Protein AF-A0A964R8A7-F1 (afdb_monomer)

pLDDT: mean 93.62, std 8.47, range [49.81, 98.12]

Mean predicted aligned error: 4.35 Å

Foldseek 3Di:
DPPPDDDPDDDDDCDPQFKDFDCLQLLCVQQVQWPDHSVVLCCQQPVDCLVVCVVVVVDDLVRSVVSSCVRTVGDDDSVVNVVSVVVRIDGPVVRNVVD

Sequence (99 aa):
MKASRVPQAVVFDLGKVLLDFDYGILARRMASQSSLSAEEILTVVNQTPLLHRYETGLISDREFYDAVVKATGFRGTEEEFLNWFGDIFTEIIPMVELQ

Nearest PDB structures (foldseek):
  2b0c-assembly1_A  TM=7.727E-01  e=1.918E-02  Escherichia coli K-12
  4dcc-assembly1_A  TM=7.185E-01  e=2.044E-02  Bacteroides thetaiotaomicron
  4f71-assembly1_A  TM=7.573E-01  e=3.861E-02  Bacteroides thetaiotaomicron VPI-5482
  4f72-assembly2_B  TM=7.676E-01  e=1.895E-01  Bacteroides thetaiotaomicron VPI-5482
  3cnh-assembly2_B  TM=7.362E-01  e=2.019E-01  Deinococcus radiodurans R1 = ATCC 13939 = DSM 20539

Solvent-accessible surface area (backbone atoms only — not comparable to full-atom values): 5822 Å² total; per-residue (Å²): 133,82,79,82,79,75,79,92,75,86,86,79,66,53,75,79,51,35,24,38,74,38,66,59,56,32,16,55,64,46,27,84,45,29,80,36,53,34,68,57,38,34,39,56,48,75,69,40,71,58,43,59,35,39,80,70,65,77,41,52,74,66,57,49,49,52,50,50,32,70,76,33,52,48,71,73,55,70,67,60,50,52,54,36,60,63,61,23,58,41,76,33,60,83,44,60,77,71,113

Structure (mmCIF, N/CA/C/O backbone):
data_AF-A0A964R8A7-F1
#
_entry.id   AF-A0A964R8A7-F1
#
loop_
_atom_site.group_PDB
_atom_site.id
_atom_site.type_symbol
_atom_site.label_atom_id
_atom_site.label_alt_id
_atom_site.label_comp_id
_atom_site.label_asym_id
_atom_site.label_entity_id
_atom_site.label_seq_id
_atom_site.pdbx_PDB_ins_code
_atom_site.Cartn_x
_atom_site.Cartn_y
_atom_site.Cartn_z
_atom_site.occupancy
_atom_site.B_iso_or_equiv
_atom_site.auth_seq_id
_atom_site.auth_comp_id
_atom_site.auth_asym_id
_atom_site.auth_atom_id
_atom_site.pdbx_PDB_model_num
ATOM 1 N N . MET A 1 1 ? 32.661 -16.386 -32.748 1.00 49.81 1 MET A N 1
ATOM 2 C CA . MET A 1 1 ? 31.864 -15.157 -32.536 1.00 49.81 1 MET A CA 1
ATOM 3 C C . MET A 1 1 ? 30.674 -15.512 -31.658 1.00 49.81 1 MET A C 1
ATOM 5 O O . MET A 1 1 ? 29.921 -16.397 -32.041 1.00 49.81 1 MET A O 1
ATOM 9 N N . LYS A 1 2 ? 30.525 -14.911 -30.469 1.00 55.97 2 LYS A N 1
ATOM 10 C CA . LYS A 1 2 ? 29.285 -15.056 -29.688 1.00 55.97 2 LYS A CA 1
ATOM 11 C C . LYS A 1 2 ? 28.219 -14.215 -30.383 1.00 55.97 2 LYS A C 1
ATO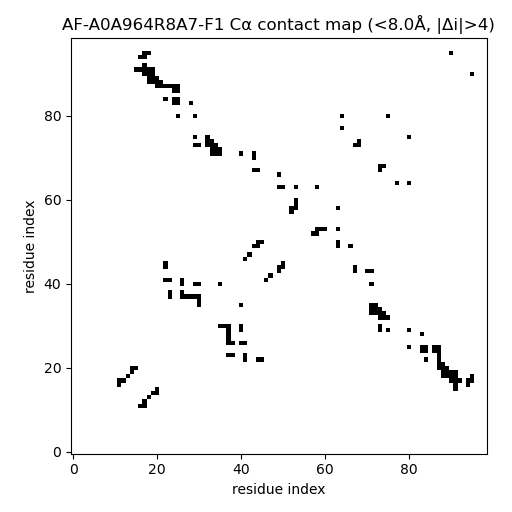M 13 O O . LYS A 1 2 ? 28.433 -13.022 -30.571 1.00 55.97 2 LYS A O 1
ATOM 18 N N . ALA A 1 3 ? 27.121 -14.836 -30.803 1.00 62.28 3 ALA A N 1
ATOM 19 C CA . ALA A 1 3 ? 25.975 -14.101 -31.315 1.00 62.28 3 ALA A CA 1
ATOM 20 C C . ALA A 1 3 ? 25.521 -13.102 -30.241 1.00 62.28 3 ALA A C 1
ATOM 22 O O . ALA A 1 3 ? 25.193 -13.508 -29.124 1.00 62.28 3 ALA A O 1
ATOM 23 N N . SER A 1 4 ? 25.548 -11.809 -30.566 1.00 67.75 4 SER A N 1
ATOM 24 C CA . SER A 1 4 ? 24.862 -10.797 -29.767 1.00 67.75 4 SER A CA 1
ATOM 25 C C . SER A 1 4 ? 23.375 -11.132 -29.817 1.00 67.75 4 SER A C 1
ATOM 27 O O . SER A 1 4 ? 22.771 -11.115 -30.890 1.00 67.75 4 SER A O 1
ATOM 29 N N . ARG A 1 5 ? 22.799 -11.539 -28.684 1.00 81.00 5 ARG A N 1
ATOM 30 C CA . ARG A 1 5 ? 21.357 -11.763 -28.581 1.00 81.00 5 ARG A CA 1
ATOM 31 C C . ARG A 1 5 ? 20.717 -10.438 -28.200 1.00 81.00 5 ARG A C 1
ATOM 33 O O . ARG A 1 5 ? 20.708 -10.079 -27.029 1.00 81.00 5 ARG A O 1
ATOM 40 N N . VAL A 1 6 ? 20.217 -9.722 -29.202 1.00 89.38 6 VAL A N 1
ATOM 41 C CA . VAL A 1 6 ? 19.370 -8.544 -28.992 1.00 89.38 6 VAL A CA 1
ATOM 42 C C . VAL A 1 6 ? 18.040 -9.023 -28.393 1.00 89.38 6 VAL A C 1
ATOM 44 O O . VAL A 1 6 ? 17.398 -9.887 -29.002 1.00 89.38 6 VAL A O 1
ATOM 47 N N . PRO A 1 7 ? 17.626 -8.526 -27.213 1.00 89.94 7 PRO A N 1
ATOM 48 C CA . PRO A 1 7 ? 16.323 -8.853 -26.643 1.00 89.94 7 PRO A CA 1
ATOM 49 C C . PRO A 1 7 ? 15.194 -8.468 -27.610 1.00 89.94 7 PRO A C 1
ATOM 51 O O . PRO A 1 7 ? 15.237 -7.404 -28.217 1.00 89.94 7 PRO A O 1
ATOM 54 N N . GLN A 1 8 ? 14.196 -9.340 -27.771 1.00 93.69 8 GLN A N 1
ATOM 55 C CA . GLN A 1 8 ? 13.001 -9.069 -28.594 1.00 93.69 8 GLN A CA 1
ATOM 56 C C . GLN A 1 8 ? 11.856 -8.453 -27.777 1.00 93.69 8 GLN A C 1
ATOM 58 O O . GLN A 1 8 ? 10.920 -7.906 -28.346 1.00 93.69 8 GLN A O 1
ATOM 63 N N . ALA A 1 9 ? 11.926 -8.565 -26.450 1.00 93.44 9 ALA A N 1
ATOM 64 C CA . ALA A 1 9 ? 10.960 -8.016 -25.514 1.00 93.44 9 ALA A CA 1
ATOM 65 C C . ALA A 1 9 ? 11.658 -7.671 -24.195 1.00 93.44 9 ALA A C 1
ATOM 67 O O . ALA A 1 9 ? 12.635 -8.325 -23.813 1.00 93.44 9 ALA A O 1
ATOM 68 N N . VAL A 1 10 ? 11.121 -6.667 -23.507 1.00 91.50 10 VAL A N 1
ATOM 69 C CA . VAL A 1 10 ? 11.479 -6.290 -22.138 1.00 91.50 10 VAL A CA 1
ATOM 70 C C . VAL A 1 10 ? 10.178 -6.218 -21.348 1.00 91.50 10 VAL A C 1
ATOM 72 O O . VAL A 1 10 ? 9.202 -5.646 -21.826 1.00 91.50 10 VAL A O 1
ATOM 75 N N . VAL A 1 11 ? 10.150 -6.848 -20.176 1.00 94.25 11 VAL A N 1
ATOM 76 C CA . VAL A 1 11 ? 8.997 -6.839 -19.270 1.00 94.25 11 VAL A CA 1
ATOM 77 C C . VAL A 1 11 ? 9.445 -6.158 -17.990 1.00 94.25 11 VAL A C 1
ATOM 79 O O . VAL A 1 11 ? 10.437 -6.577 -17.392 1.00 94.25 11 VAL A O 1
ATOM 82 N N . PHE A 1 12 ? 8.730 -5.110 -17.603 1.00 93.56 12 PHE A N 1
ATOM 83 C CA . PHE A 1 12 ? 8.972 -4.380 -16.368 1.00 93.56 12 PHE A CA 1
ATOM 84 C C . PHE A 1 12 ? 7.946 -4.802 -15.325 1.00 93.56 12 PHE A C 1
ATOM 86 O O . PHE A 1 12 ? 6.766 -4.965 -15.636 1.00 93.56 12 PHE A O 1
ATOM 93 N N . ASP A 1 13 ? 8.411 -4.965 -14.093 1.00 94.50 13 ASP A N 1
ATOM 94 C CA . ASP A 1 13 ? 7.519 -4.879 -12.943 1.00 94.50 13 ASP A CA 1
ATOM 95 C C . ASP A 1 13 ? 7.059 -3.418 -12.767 1.00 94.50 13 ASP A C 1
ATOM 97 O O . ASP A 1 13 ? 7.662 -2.495 -13.323 1.00 94.50 13 ASP A O 1
ATOM 101 N N . LEU A 1 14 ? 5.988 -3.197 -12.011 1.00 94.44 14 LEU A N 1
ATOM 102 C CA . LEU A 1 14 ? 5.469 -1.862 -11.727 1.00 94.44 14 LEU A CA 1
ATOM 103 C C . LEU A 1 14 ? 6.105 -1.292 -10.454 1.00 94.44 14 LEU A C 1
ATOM 105 O O . LEU A 1 14 ? 6.739 -0.233 -10.484 1.00 94.44 14 LEU A O 1
ATOM 109 N N . GLY A 1 15 ? 5.942 -2.005 -9.338 1.00 94.31 15 GLY A N 1
ATOM 110 C CA . GLY A 1 15 ? 6.356 -1.555 -8.012 1.00 94.31 15 GLY A CA 1
ATOM 111 C C . GLY A 1 15 ? 7.873 -1.579 -7.834 1.00 94.31 15 GLY A C 1
ATOM 112 O O . GLY A 1 15 ? 8.537 -2.544 -8.189 1.00 94.31 15 GLY A O 1
ATOM 113 N N . LYS A 1 16 ? 8.434 -0.504 -7.273 1.00 95.50 16 LYS A N 1
ATOM 114 C CA . LYS A 1 16 ? 9.883 -0.272 -7.106 1.00 95.50 16 LYS A CA 1
ATOM 115 C C . LYS A 1 16 ? 10.689 -0.314 -8.417 1.00 95.50 16 LYS A C 1
ATOM 117 O O . LYS A 1 16 ? 11.917 -0.368 -8.369 1.00 95.50 16 LYS A O 1
ATOM 122 N N . VAL A 1 17 ? 10.015 -0.251 -9.569 1.00 95.88 17 VAL A N 1
ATOM 123 C CA . VAL A 1 17 ? 10.630 -0.181 -10.902 1.00 95.88 17 VAL A CA 1
ATOM 124 C C . VAL A 1 17 ? 10.156 1.069 -11.628 1.00 95.88 17 VAL A C 1
ATOM 126 O O . VAL A 1 17 ? 10.961 1.964 -11.847 1.00 95.88 17 VAL A O 1
ATOM 129 N N . LEU A 1 18 ? 8.867 1.168 -11.959 1.00 96.56 18 LEU A N 1
ATOM 130 C CA . LEU A 1 18 ? 8.290 2.369 -12.575 1.00 96.56 18 LEU A CA 1
ATOM 131 C C . LEU A 1 18 ? 7.683 3.299 -11.522 1.00 96.56 18 LEU A C 1
ATOM 133 O O . LEU A 1 18 ? 7.813 4.517 -11.622 1.00 96.56 18 LEU A O 1
ATOM 137 N N . LEU A 1 19 ? 7.051 2.727 -10.496 1.00 97.12 19 LEU A N 1
ATOM 138 C CA . LEU A 1 19 ? 6.425 3.460 -9.402 1.00 97.12 19 LEU A CA 1
ATOM 139 C C . LEU A 1 19 ? 7.032 3.031 -8.069 1.00 97.12 19 LEU A C 1
ATOM 141 O O . LEU A 1 19 ? 7.135 1.840 -7.775 1.00 97.12 19 LEU A O 1
ATOM 145 N N . ASP A 1 20 ? 7.390 3.995 -7.234 1.00 97.69 20 ASP A N 1
ATOM 146 C CA . ASP A 1 20 ? 7.536 3.767 -5.806 1.00 97.69 20 ASP A CA 1
ATOM 147 C C . ASP A 1 20 ? 6.142 3.688 -5.155 1.00 97.69 20 ASP A C 1
ATOM 149 O O . ASP A 1 20 ? 5.147 4.128 -5.736 1.00 97.69 20 ASP A O 1
ATOM 153 N N . PHE A 1 21 ? 6.057 3.112 -3.959 1.00 96.69 21 PHE A N 1
ATOM 154 C CA . PHE A 1 21 ? 4.823 3.045 -3.184 1.00 96.69 21 PHE A CA 1
ATOM 155 C C . PHE A 1 21 ? 5.066 3.144 -1.669 1.00 96.69 21 PHE A C 1
ATOM 157 O O . PHE A 1 21 ? 6.018 2.552 -1.143 1.00 96.69 21 PHE A O 1
ATOM 164 N N . ASP A 1 22 ? 4.173 3.860 -0.972 1.00 96.69 22 ASP A N 1
ATOM 165 C CA . ASP A 1 22 ? 4.162 4.049 0.488 1.00 96.69 22 ASP A CA 1
ATOM 166 C C . ASP A 1 22 ? 2.749 3.876 1.087 1.00 96.69 22 ASP A C 1
ATOM 168 O O . ASP A 1 22 ? 1.953 4.816 1.156 1.00 96.69 22 ASP A O 1
ATOM 172 N N . TYR A 1 23 ? 2.459 2.688 1.634 1.00 96.62 23 TYR A N 1
ATOM 173 C CA . TYR A 1 23 ? 1.235 2.428 2.412 1.00 96.62 23 TYR A CA 1
ATOM 174 C C . TYR A 1 23 ? 1.121 3.288 3.684 1.00 96.62 23 TYR A C 1
ATOM 176 O O . TYR A 1 23 ? 0.039 3.422 4.260 1.00 96.62 23 TYR A O 1
ATOM 184 N N . GLY A 1 24 ? 2.213 3.911 4.129 1.00 96.94 24 GLY A N 1
ATOM 185 C CA . GLY A 1 24 ? 2.200 4.891 5.203 1.00 96.94 24 GLY A CA 1
ATOM 186 C C . GLY A 1 24 ? 1.355 6.123 4.873 1.00 96.94 24 GLY A C 1
ATOM 187 O O . GLY A 1 24 ? 0.826 6.741 5.796 1.00 96.94 24 GLY A O 1
ATOM 188 N N . ILE A 1 25 ? 1.170 6.471 3.591 1.00 96.94 25 ILE A N 1
ATOM 189 C CA . ILE A 1 25 ? 0.271 7.560 3.169 1.00 96.94 25 ILE A CA 1
ATOM 190 C C . ILE A 1 25 ? -1.15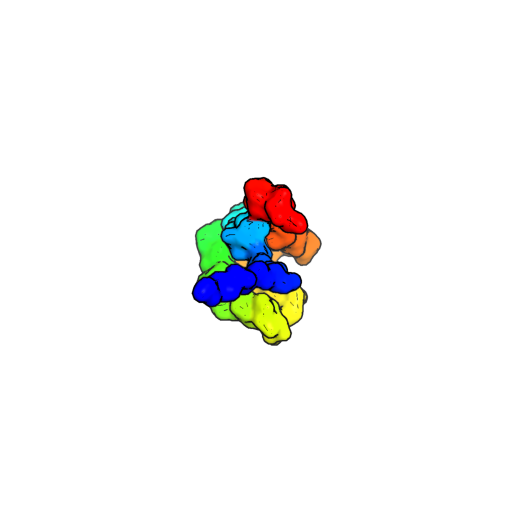9 7.256 3.615 1.00 96.94 25 ILE A C 1
ATOM 192 O O . ILE A 1 25 ? -1.758 8.052 4.344 1.00 96.94 25 ILE A O 1
ATOM 196 N N . LEU A 1 26 ? -1.668 6.079 3.247 1.00 97.25 26 LEU A N 1
ATOM 197 C CA . LEU A 1 26 ? -2.976 5.587 3.672 1.00 97.25 26 LEU A CA 1
ATOM 198 C C . LEU A 1 26 ? -3.080 5.564 5.200 1.00 97.25 26 LEU A C 1
ATOM 200 O O . LEU A 1 26 ? -4.007 6.140 5.771 1.00 97.25 26 LEU A O 1
ATOM 204 N N . ALA A 1 27 ? -2.099 4.954 5.867 1.00 97.69 27 ALA A N 1
ATOM 205 C CA . ALA A 1 27 ? -2.134 4.7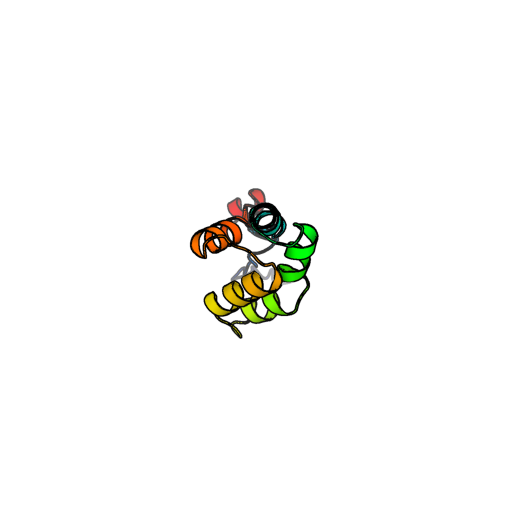68 7.311 1.00 97.69 27 ALA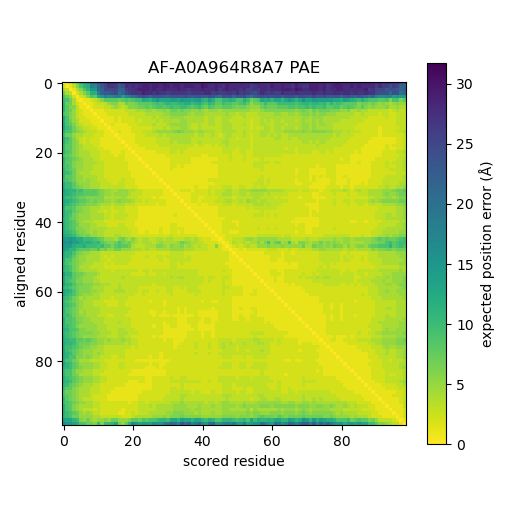 A CA 1
ATOM 206 C C . ALA A 1 27 ? -2.174 6.099 8.085 1.00 97.69 27 ALA A C 1
ATOM 208 O O . ALA A 1 27 ? -2.960 6.253 9.021 1.00 97.69 27 ALA A O 1
ATOM 209 N N . ARG A 1 28 ? -1.384 7.098 7.663 1.00 97.88 28 ARG A N 1
ATOM 210 C CA . ARG A 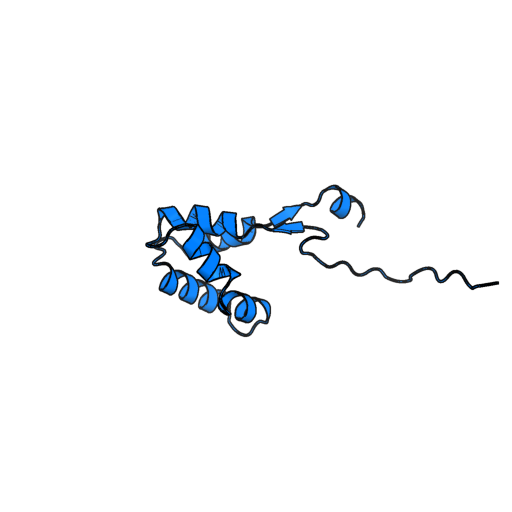1 28 ? -1.387 8.446 8.257 1.00 97.88 28 ARG A CA 1
ATOM 211 C C . ARG A 1 28 ? -2.723 9.162 8.057 1.00 97.88 28 ARG A C 1
ATOM 213 O O . ARG A 1 28 ? -3.194 9.814 8.986 1.00 97.88 28 ARG A O 1
ATOM 220 N N . ARG A 1 29 ? -3.342 9.040 6.877 1.00 97.38 29 ARG A N 1
ATOM 221 C CA . ARG A 1 29 ? -4.643 9.671 6.592 1.00 97.38 29 ARG A CA 1
ATOM 222 C C . ARG A 1 29 ? -5.771 9.021 7.400 1.00 97.38 29 ARG A C 1
ATOM 224 O O . ARG A 1 29 ? -6.565 9.728 8.022 1.00 97.38 29 ARG A O 1
ATOM 231 N N . MET A 1 30 ? -5.772 7.691 7.490 1.00 97.81 30 MET A N 1
ATOM 232 C CA . MET A 1 30 ? -6.753 6.927 8.266 1.00 97.81 30 MET A CA 1
ATOM 233 C C . MET A 1 30 ? -6.670 7.167 9.776 1.00 97.81 30 MET A C 1
ATOM 235 O O . MET A 1 30 ? -7.707 7.154 10.442 1.00 97.81 30 MET A O 1
ATOM 239 N N . ALA A 1 31 ? -5.471 7.381 10.328 1.00 97.62 31 ALA A N 1
ATOM 240 C CA . ALA A 1 31 ? -5.251 7.462 11.775 1.00 97.62 31 ALA A CA 1
ATOM 241 C C . ALA A 1 31 ? -6.123 8.519 12.476 1.00 97.62 31 ALA A C 1
ATOM 243 O O . ALA A 1 31 ? -6.593 8.288 13.584 1.00 97.62 31 ALA A O 1
ATOM 244 N N . SER A 1 32 ? -6.407 9.652 11.821 1.00 94.81 32 SER A N 1
ATOM 245 C CA . SER A 1 32 ? -7.254 10.712 12.399 1.00 94.81 32 SER A CA 1
ATOM 246 C C . SER A 1 32 ? -8.718 10.298 12.610 1.00 94.81 32 SER A C 1
ATOM 248 O O . SER A 1 32 ? -9.420 10.904 13.417 1.00 94.81 32 SER A O 1
ATOM 250 N N . GLN A 1 33 ? -9.172 9.257 11.908 1.00 96.81 33 GLN A N 1
ATOM 251 C CA . GLN A 1 33 ? -10.546 8.750 11.931 1.00 96.81 33 GLN A CA 1
ATOM 252 C C . GLN A 1 33 ? -10.621 7.279 12.370 1.00 96.81 33 GLN A C 1
ATOM 254 O O . GLN A 1 33 ? -11.620 6.608 12.113 1.00 96.81 33 GLN A O 1
ATOM 259 N N . SER A 1 34 ? -9.568 6.762 13.006 1.00 97.69 34 SER A N 1
ATOM 260 C CA . SER A 1 34 ? -9.452 5.362 13.427 1.00 97.69 34 SER A CA 1
ATOM 261 C C . SER A 1 34 ? -9.221 5.252 14.930 1.00 97.69 34 SER A C 1
ATOM 263 O O . SER A 1 34 ? -8.855 6.219 15.592 1.00 97.69 34 SER A O 1
ATOM 265 N N . SER A 1 35 ? -9.422 4.055 15.483 1.00 97.25 35 SER A N 1
ATOM 266 C CA . SER A 1 35 ? -9.048 3.763 16.875 1.00 97.25 35 SER A CA 1
ATOM 267 C C . SER A 1 35 ? -7.571 3.402 17.057 1.00 97.25 35 SER A C 1
ATOM 269 O O . SER A 1 35 ? -7.106 3.339 18.191 1.00 97.25 35 SER A O 1
ATOM 271 N N . LEU A 1 36 ? -6.854 3.160 15.958 1.00 97.81 36 LEU A N 1
ATOM 272 C CA . LEU A 1 36 ? -5.449 2.765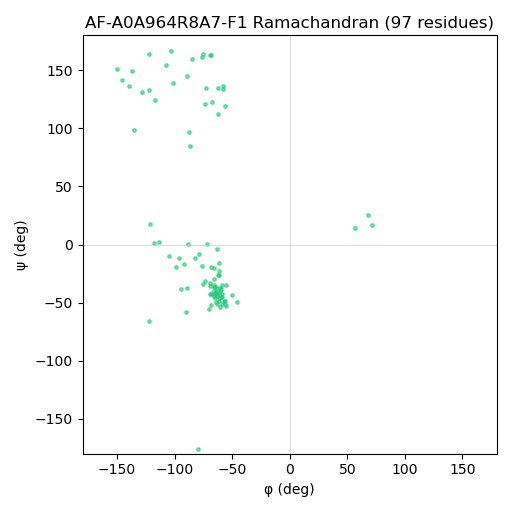 15.937 1.00 97.81 36 LEU A CA 1
ATOM 273 C C . LEU A 1 36 ? -4.545 3.908 15.461 1.00 97.81 36 LEU A C 1
ATOM 275 O O . LEU A 1 36 ? -4.965 4.777 14.693 1.00 97.81 36 LEU A O 1
ATOM 279 N N . SER A 1 37 ? -3.284 3.872 15.883 1.00 98.06 37 SER A N 1
ATOM 280 C CA . SER A 1 37 ? -2.226 4.742 15.368 1.00 98.06 37 SER A CA 1
ATOM 281 C C . SER A 1 37 ? -1.868 4.409 13.914 1.00 98.06 37 SER A C 1
ATOM 283 O O . SER A 1 37 ? -2.155 3.324 13.411 1.00 98.06 37 SER A O 1
ATOM 285 N N . ALA A 1 38 ? -1.183 5.328 13.226 1.00 97.81 38 ALA A N 1
ATOM 286 C CA . ALA A 1 38 ? -0.727 5.092 11.854 1.00 97.81 38 ALA A CA 1
ATOM 287 C C . ALA A 1 38 ? 0.208 3.870 11.737 1.00 97.81 38 ALA A C 1
ATOM 289 O O . ALA A 1 38 ? 0.156 3.154 10.744 1.00 97.81 38 ALA A O 1
ATOM 290 N N . GLU A 1 39 ? 1.043 3.599 12.743 1.00 97.69 39 GLU A N 1
ATOM 291 C CA . GLU A 1 39 ? 1.943 2.437 12.742 1.00 97.69 39 GLU A CA 1
ATOM 292 C C . GLU A 1 39 ? 1.171 1.114 12.875 1.00 97.69 39 GLU A C 1
ATOM 294 O O . GLU A 1 39 ? 1.415 0.156 12.137 1.00 97.69 39 GLU A O 1
ATOM 299 N N . GLU A 1 40 ? 0.174 1.078 13.759 1.00 97.81 40 GLU A N 1
ATOM 300 C CA . GLU A 1 40 ? -0.709 -0.079 13.919 1.00 97.81 40 GLU A CA 1
ATOM 301 C C . GLU A 1 40 ? -1.564 -0.310 12.663 1.00 97.81 40 GLU A C 1
ATOM 303 O O . GLU A 1 40 ? -1.712 -1.448 12.219 1.00 97.81 40 GLU A O 1
ATOM 308 N N . ILE A 1 41 ? -2.073 0.754 12.032 1.00 97.81 41 ILE A N 1
ATOM 309 C CA . ILE A 1 41 ? -2.808 0.655 10.759 1.00 97.81 41 ILE A CA 1
ATOM 310 C C . ILE A 1 41 ? -1.899 0.122 9.650 1.00 97.81 41 ILE A C 1
ATOM 312 O O . ILE A 1 41 ? -2.301 -0.770 8.903 1.00 97.81 41 ILE A O 1
ATOM 316 N N . LEU A 1 42 ? -0.663 0.620 9.552 1.00 97.19 42 LEU A N 1
ATOM 317 C CA . LEU A 1 42 ? 0.308 0.129 8.575 1.00 97.19 42 LEU A CA 1
ATOM 318 C C . LEU A 1 42 ? 0.601 -1.363 8.779 1.00 97.19 42 LEU A C 1
ATOM 320 O O . LEU A 1 42 ? 0.704 -2.105 7.804 1.00 97.19 42 LEU A O 1
ATOM 324 N N . THR A 1 43 ? 0.678 -1.809 10.033 1.00 96.31 43 THR A N 1
ATOM 325 C CA . THR A 1 43 ? 0.826 -3.228 10.384 1.00 96.31 43 THR A CA 1
ATOM 326 C C . THR A 1 43 ? -0.373 -4.041 9.895 1.00 96.31 43 THR A C 1
ATOM 328 O O . THR A 1 43 ? -0.192 -5.056 9.225 1.00 96.31 43 THR A O 1
ATOM 331 N N . VAL A 1 44 ? -1.602 -3.580 10.161 1.00 95.31 44 VAL A N 1
ATOM 332 C CA . VAL A 1 44 ? -2.837 -4.239 9.695 1.00 95.31 44 VAL A CA 1
ATOM 333 C C . VAL A 1 44 ? -2.843 -4.393 8.176 1.00 95.31 44 VAL A C 1
ATOM 335 O O . VAL A 1 44 ? -3.108 -5.489 7.679 1.00 95.31 44 VAL A O 1
ATOM 338 N N . VAL A 1 45 ? -2.534 -3.317 7.451 1.00 93.00 45 VAL A N 1
ATOM 339 C CA . VAL A 1 45 ? -2.569 -3.298 5.986 1.00 93.00 45 VAL A CA 1
ATOM 340 C C . VAL A 1 45 ? -1.438 -4.146 5.407 1.00 93.00 45 VAL A C 1
ATOM 342 O O . VAL A 1 45 ? -1.712 -5.069 4.657 1.00 93.00 45 VAL A O 1
ATOM 345 N N . ASN A 1 46 ? -0.182 -3.886 5.771 1.00 89.75 46 ASN A N 1
ATOM 346 C CA . ASN A 1 46 ? 0.982 -4.386 5.030 1.00 89.75 46 ASN A CA 1
ATOM 347 C C . ASN A 1 46 ? 1.731 -5.552 5.707 1.00 89.75 46 ASN A C 1
ATOM 349 O O . ASN A 1 46 ? 2.619 -6.147 5.105 1.00 89.75 46 ASN A O 1
ATOM 353 N N . GLN A 1 47 ? 1.428 -5.883 6.964 1.00 84.62 47 GLN A N 1
ATOM 354 C CA . GLN A 1 47 ? 2.153 -6.925 7.716 1.00 84.62 47 GLN A CA 1
ATOM 355 C C . GLN A 1 47 ? 1.269 -8.106 8.135 1.00 84.62 47 GLN A C 1
ATOM 357 O O . GLN A 1 47 ? 1.748 -9.050 8.764 1.00 84.62 47 GLN A O 1
ATOM 362 N N . THR A 1 48 ? -0.013 -8.095 7.765 1.00 88.12 48 THR A N 1
ATOM 363 C CA . THR A 1 48 ? -0.912 -9.244 7.923 1.00 88.12 48 THR A CA 1
ATOM 364 C C . THR A 1 48 ? -1.127 -9.958 6.582 1.00 88.12 48 THR A C 1
ATOM 366 O O . THR A 1 48 ? -0.859 -9.386 5.525 1.00 88.12 48 THR A O 1
ATOM 369 N N . PRO A 1 49 ? -1.686 -11.185 6.567 1.00 94.50 49 PRO A N 1
ATOM 370 C CA . PRO A 1 49 ? -2.063 -11.857 5.319 1.00 94.50 49 PRO A CA 1
ATOM 371 C C . PRO A 1 49 ? -3.155 -11.140 4.508 1.00 94.50 49 PRO A C 1
ATOM 373 O O . PRO A 1 49 ? -3.525 -11.626 3.441 1.00 94.50 49 PRO A O 1
ATOM 376 N N . LEU A 1 50 ? -3.727 -10.043 5.018 1.00 94.75 50 LEU A N 1
ATOM 377 C CA . LEU A 1 50 ? -4.859 -9.360 4.406 1.00 94.75 50 LEU A CA 1
ATOM 378 C C . LEU A 1 50 ? -4.508 -8.791 3.026 1.00 94.75 50 LEU A C 1
ATOM 380 O O . LEU A 1 50 ? -5.201 -9.109 2.062 1.00 94.75 50 LEU A O 1
ATOM 384 N N . LEU A 1 51 ? -3.412 -8.033 2.920 1.00 94.38 51 LEU A N 1
ATOM 385 C CA . LEU A 1 51 ? -2.955 -7.480 1.643 1.00 94.38 51 LEU A CA 1
ATOM 386 C C . LEU A 1 51 ? -2.575 -8.580 0.655 1.00 94.38 51 LEU A C 1
ATOM 388 O O . LEU A 1 51 ? -3.011 -8.544 -0.486 1.00 94.38 51 LEU A O 1
ATOM 392 N N . HIS A 1 52 ? -1.877 -9.622 1.109 1.00 94.88 52 HIS A N 1
ATOM 393 C CA . HIS A 1 52 ? -1.528 -10.746 0.241 1.00 94.88 52 HIS A CA 1
ATOM 394 C C . HIS A 1 52 ? -2.766 -11.427 -0.367 1.00 94.88 52 HIS A C 1
ATOM 396 O O . HIS A 1 52 ? -2.786 -11.751 -1.553 1.00 94.88 52 HIS A O 1
ATOM 402 N N . ARG A 1 53 ? -3.823 -11.642 0.428 1.00 96.81 53 ARG A N 1
ATOM 403 C CA . ARG A 1 53 ? -5.085 -12.212 -0.073 1.00 96.81 53 ARG A CA 1
ATOM 404 C C . ARG A 1 53 ? -5.769 -11.292 -1.081 1.00 96.81 53 ARG A C 1
ATOM 406 O O . ARG A 1 53 ? -6.364 -11.790 -2.029 1.00 96.81 53 ARG A O 1
ATOM 413 N N . TYR A 1 54 ? -5.690 -9.983 -0.873 1.00 95.88 54 TYR A N 1
ATOM 414 C CA . TYR A 1 54 ? -6.233 -9.000 -1.802 1.00 95.88 54 TYR A CA 1
ATOM 415 C C . TYR A 1 54 ? -5.452 -8.979 -3.125 1.00 95.88 54 TYR A C 1
ATOM 417 O O . TYR A 1 54 ? -6.032 -9.203 -4.181 1.00 95.88 54 TYR A O 1
ATOM 425 N N . GLU A 1 55 ? -4.125 -8.849 -3.072 1.00 93.50 55 GLU A N 1
ATOM 426 C CA . GLU A 1 55 ? -3.247 -8.801 -4.252 1.00 93.50 55 GLU A CA 1
ATOM 427 C C . GLU A 1 55 ? -3.285 -10.089 -5.090 1.00 93.50 55 GLU A C 1
ATOM 429 O O . GLU A 1 55 ? -3.047 -10.065 -6.295 1.00 93.50 55 GLU A O 1
ATOM 434 N N . THR A 1 56 ? -3.611 -11.226 -4.469 1.00 96.44 56 THR A N 1
ATOM 435 C CA . THR A 1 56 ? -3.785 -12.516 -5.163 1.00 96.44 56 THR A CA 1
ATOM 436 C C . THR A 1 56 ? -5.209 -12.754 -5.675 1.00 96.44 56 THR A C 1
ATOM 438 O O . THR A 1 56 ? -5.478 -13.805 -6.258 1.00 96.44 56 THR A O 1
ATOM 441 N N . GLY A 1 57 ? -6.130 -11.808 -5.465 1.00 96.50 57 GLY A N 1
ATOM 442 C CA . GLY A 1 57 ? -7.527 -11.908 -5.894 1.00 96.50 57 GLY A CA 1
ATOM 443 C C . GLY A 1 57 ? -8.365 -12.911 -5.093 1.00 96.50 57 GLY A C 1
ATOM 444 O O . GLY A 1 57 ? -9.426 -13.329 -5.551 1.00 96.50 57 GLY A O 1
ATOM 445 N N . LEU A 1 5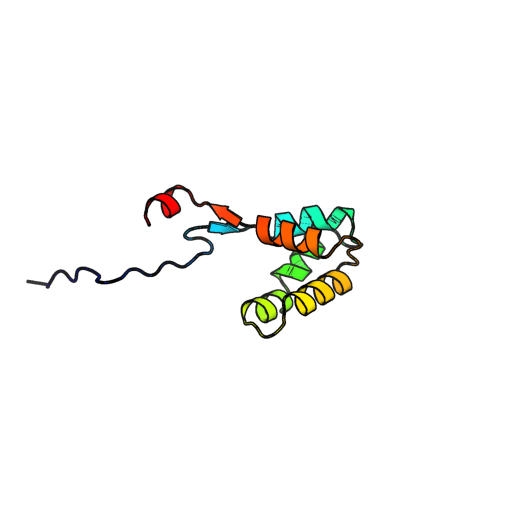8 ? -7.903 -13.327 -3.907 1.00 97.88 58 LEU A N 1
ATOM 446 C CA . LEU A 1 58 ? -8.650 -14.225 -3.016 1.00 97.88 58 LEU A CA 1
ATOM 447 C C . LEU A 1 58 ? -9.787 -13.514 -2.273 1.00 97.88 58 LEU A C 1
ATOM 449 O O . LEU A 1 58 ? -10.653 -14.189 -1.716 1.00 97.88 58 LEU A O 1
ATOM 453 N N . ILE A 1 59 ? -9.746 -12.183 -2.207 1.00 97.31 59 ILE A N 1
ATOM 454 C CA . ILE A 1 59 ? -10.809 -11.328 -1.673 1.00 97.31 59 ILE A CA 1
ATOM 455 C C . ILE A 1 59 ? -11.005 -10.123 -2.593 1.00 97.31 59 ILE A C 1
ATOM 457 O O . ILE A 1 59 ? -10.058 -9.657 -3.223 1.00 97.31 59 ILE A O 1
ATOM 461 N N . SER A 1 60 ? -12.234 -9.630 -2.657 1.00 95.94 60 SER A N 1
ATOM 462 C CA . SER A 1 60 ? -12.619 -8.430 -3.403 1.00 95.94 60 SER A CA 1
ATOM 463 C C . SER A 1 60 ? -12.185 -7.135 -2.707 1.00 95.94 60 SER A C 1
ATOM 465 O O . SER A 1 60 ? -11.929 -7.125 -1.501 1.00 95.94 60 SER A O 1
ATOM 467 N N . ASP A 1 61 ? -12.199 -6.022 -3.447 1.00 93.25 61 ASP A N 1
ATOM 468 C CA . ASP A 1 61 ? -11.963 -4.664 -2.933 1.00 93.25 61 ASP A CA 1
ATOM 469 C C . ASP A 1 61 ? -12.837 -4.370 -1.706 1.00 93.25 61 ASP A C 1
ATOM 471 O O . ASP A 1 61 ? -12.356 -3.875 -0.685 1.00 93.25 61 ASP A O 1
ATOM 475 N N . ARG A 1 62 ? -14.119 -4.757 -1.774 1.00 94.69 62 ARG A N 1
ATOM 476 C CA . ARG A 1 62 ? -15.084 -4.551 -0.692 1.00 94.69 62 ARG A CA 1
ATOM 477 C C . ARG A 1 62 ? -14.740 -5.365 0.553 1.00 94.69 62 ARG A C 1
ATOM 479 O O . ARG A 1 62 ? -14.785 -4.842 1.662 1.00 94.69 62 ARG A O 1
ATOM 486 N N . GLU A 1 63 ? -14.380 -6.637 0.384 1.00 96.44 63 GLU A N 1
ATOM 487 C CA . GLU A 1 63 ? -13.980 -7.504 1.501 1.00 96.44 63 GLU A CA 1
ATOM 488 C C . GLU A 1 63 ? -12.675 -7.032 2.151 1.00 96.44 63 GLU A C 1
ATOM 490 O O . GLU A 1 63 ? -12.534 -7.107 3.374 1.00 96.44 63 GLU A O 1
ATOM 495 N N . PHE A 1 64 ? -11.731 -6.530 1.350 1.00 95.81 64 PHE A N 1
ATOM 496 C CA . PHE A 1 64 ? -10.505 -5.920 1.849 1.00 95.81 64 PHE A CA 1
ATOM 497 C C . PHE A 1 64 ? -10.807 -4.651 2.656 1.00 95.81 64 PHE A C 1
ATOM 499 O O . PHE A 1 64 ? -10.377 -4.551 3.807 1.00 95.81 64 PHE A O 1
ATOM 506 N N . TYR A 1 65 ? -11.615 -3.736 2.110 1.00 96.25 65 TYR A N 1
ATOM 507 C CA . TYR A 1 65 ? -12.066 -2.529 2.808 1.00 96.25 65 TYR A CA 1
ATOM 508 C C . TYR A 1 65 ? -12.761 -2.858 4.137 1.00 96.25 65 TYR A C 1
ATOM 510 O O . TYR A 1 65 ? -12.346 -2.365 5.189 1.00 96.25 65 TYR A O 1
ATOM 518 N N . ASP A 1 66 ? -13.762 -3.743 4.127 1.00 97.12 66 ASP A N 1
ATOM 519 C CA . ASP A 1 66 ? -14.516 -4.118 5.327 1.00 97.12 66 ASP A CA 1
ATOM 520 C C . ASP A 1 66 ? -13.605 -4.752 6.398 1.00 97.12 66 ASP A C 1
ATOM 522 O O . ASP A 1 66 ? -13.760 -4.492 7.597 1.00 97.12 66 ASP A O 1
ATOM 526 N N . ALA A 1 67 ? -12.615 -5.555 5.990 1.00 96.62 67 ALA A N 1
ATOM 527 C CA . ALA A 1 67 ? -11.638 -6.144 6.902 1.00 96.62 67 ALA A CA 1
ATOM 528 C C . ALA A 1 67 ? -10.719 -5.087 7.535 1.00 96.62 67 ALA A C 1
ATOM 530 O O . ALA A 1 67 ? -10.485 -5.134 8.747 1.00 96.62 67 ALA A O 1
ATOM 531 N N . VAL A 1 68 ? -10.238 -4.119 6.748 1.00 96.62 68 VAL A N 1
ATOM 532 C CA . VAL A 1 68 ? -9.421 -3.008 7.251 1.00 96.62 68 VAL A CA 1
ATOM 533 C C . VAL A 1 68 ? -10.233 -2.130 8.208 1.00 96.62 68 VAL A C 1
ATOM 535 O O . VAL A 1 68 ? -9.762 -1.836 9.309 1.00 96.62 68 VAL A O 1
ATOM 538 N N . VAL A 1 69 ? -11.470 -1.762 7.856 1.00 97.06 69 VAL A N 1
ATOM 539 C CA . VAL A 1 69 ? -12.380 -0.989 8.723 1.00 97.06 69 VAL A CA 1
ATOM 540 C C . VAL A 1 69 ? -12.603 -1.704 10.049 1.00 97.06 69 VAL A C 1
ATOM 542 O O . VAL A 1 69 ? -12.437 -1.109 11.115 1.00 97.06 69 VAL A O 1
ATOM 545 N N . LYS A 1 70 ? -12.921 -3.002 10.002 1.00 97.44 70 LYS A N 1
ATOM 546 C CA . LYS A 1 70 ? -13.152 -3.813 11.199 1.00 97.44 70 LYS A CA 1
ATOM 547 C C . LYS A 1 70 ? -11.922 -3.883 12.106 1.00 97.44 70 LYS A C 1
ATOM 549 O O . LYS A 1 70 ? -12.076 -3.847 13.323 1.00 97.44 70 LYS A O 1
ATOM 554 N N . ALA A 1 71 ? -10.727 -4.009 11.532 1.00 96.62 71 ALA A N 1
ATOM 555 C CA . ALA A 1 71 ? -9.486 -4.127 12.292 1.00 96.62 71 ALA A CA 1
ATOM 556 C C . ALA A 1 71 ? -9.019 -2.792 12.893 1.00 96.62 71 ALA A C 1
ATOM 558 O O . ALA A 1 71 ? -8.453 -2.777 13.981 1.00 96.62 71 ALA A O 1
ATOM 559 N N . THR A 1 72 ? -9.255 -1.677 12.199 1.00 97.19 72 THR A N 1
ATOM 560 C CA . THR A 1 72 ? -8.729 -0.350 12.573 1.00 97.19 72 THR A CA 1
ATOM 561 C C . THR A 1 72 ? -9.734 0.525 13.320 1.00 97.19 72 THR A C 1
ATOM 563 O O . THR A 1 72 ? -9.349 1.493 13.983 1.00 97.19 72 THR A O 1
ATOM 566 N N . GLY A 1 73 ? -11.026 0.205 13.211 1.00 97.56 73 GLY A N 1
ATOM 567 C CA . GLY A 1 73 ? -12.117 1.052 13.683 1.00 97.56 73 GLY A CA 1
ATOM 568 C C . GLY A 1 73 ? -12.267 2.341 12.873 1.00 97.56 73 GLY A C 1
ATOM 569 O O . GLY A 1 73 ? -12.745 3.332 13.425 1.00 97.56 73 GLY A O 1
ATOM 570 N N . PHE A 1 74 ? -11.821 2.351 11.611 1.00 98.12 74 PHE A N 1
ATOM 571 C CA . PHE A 1 74 ? -11.938 3.498 10.707 1.00 98.12 74 PHE A CA 1
ATOM 572 C C . PHE A 1 74 ? -13.403 3.917 10.523 1.00 98.12 74 PHE A C 1
ATOM 574 O O . PHE A 1 74 ? -14.279 3.076 10.326 1.00 98.12 74 PHE A O 1
ATOM 581 N N . ARG A 1 75 ? -13.674 5.223 10.609 1.00 97.56 75 ARG A N 1
ATOM 582 C CA . ARG A 1 75 ? -15.031 5.801 10.547 1.00 97.56 75 ARG A CA 1
ATOM 583 C C . ARG A 1 75 ? -15.292 6.659 9.306 1.00 97.56 75 ARG A C 1
ATOM 585 O O . ARG A 1 75 ? -16.373 7.237 9.213 1.00 97.56 75 ARG A O 1
ATOM 592 N N . GLY A 1 76 ? -14.321 6.761 8.401 1.00 95.75 76 GLY A N 1
ATOM 593 C CA . GLY A 1 76 ? -14.485 7.460 7.129 1.00 95.75 76 GLY A CA 1
ATOM 594 C C . GLY A 1 76 ? -15.213 6.615 6.082 1.00 95.75 76 GLY A C 1
ATOM 595 O O . GLY A 1 76 ? -15.671 5.499 6.339 1.00 95.75 76 GLY A O 1
ATOM 596 N N . THR A 1 77 ? -15.316 7.161 4.880 1.00 95.81 77 THR A N 1
ATOM 597 C CA . THR A 1 77 ? -16.009 6.546 3.744 1.00 95.81 77 THR A CA 1
ATOM 598 C C . THR A 1 77 ? -15.117 5.573 2.969 1.00 95.81 77 THR A C 1
ATOM 600 O O . THR A 1 77 ? -13.888 5.621 3.037 1.00 95.81 77 THR A O 1
ATOM 603 N N . GLU A 1 78 ? -15.743 4.673 2.209 1.00 95.19 78 GLU A N 1
ATOM 604 C CA . GLU A 1 78 ? -15.038 3.787 1.271 1.00 95.19 78 GLU A CA 1
ATOM 605 C C . GLU A 1 78 ? -14.340 4.584 0.162 1.00 95.19 78 GLU A C 1
ATOM 607 O O . GLU A 1 78 ? -13.209 4.277 -0.194 1.00 95.19 78 GLU A O 1
ATOM 612 N N . GLU A 1 79 ? -14.962 5.660 -0.322 1.00 95.75 79 GLU A N 1
ATOM 613 C CA . GLU A 1 79 ? -14.371 6.545 -1.331 1.00 95.75 79 GLU A CA 1
ATOM 614 C C . GLU A 1 79 ? -13.073 7.199 -0.834 1.00 95.75 79 GLU A C 1
ATOM 616 O O . GLU A 1 79 ? -12.062 7.173 -1.534 1.00 95.75 79 GLU A O 1
ATOM 621 N N . GLU A 1 80 ? -13.057 7.735 0.392 1.00 95.56 80 GLU A N 1
ATOM 622 C CA . GLU A 1 80 ? -11.835 8.274 1.003 1.00 95.56 80 GLU A CA 1
ATOM 623 C C . GLU A 1 80 ? -10.743 7.210 1.106 1.00 95.56 80 GLU A C 1
ATOM 625 O O . GLU A 1 80 ? -9.597 7.468 0.738 1.00 95.56 80 GLU A O 1
ATOM 630 N N . PHE A 1 81 ? -11.102 6.008 1.563 1.00 96.50 81 PHE A N 1
ATOM 631 C CA . PHE A 1 81 ? -10.163 4.897 1.655 1.00 96.50 81 PHE A CA 1
ATOM 632 C C . PHE A 1 81 ? -9.555 4.557 0.291 1.00 96.50 81 PHE A C 1
ATOM 634 O O . PHE A 1 81 ? -8.333 4.497 0.178 1.00 96.50 81 PHE A O 1
ATOM 641 N N . LEU A 1 82 ? -10.383 4.373 -0.740 1.00 94.38 82 LEU A N 1
ATOM 642 C CA . LEU A 1 82 ? -9.931 4.006 -2.084 1.00 94.38 82 LEU A CA 1
ATOM 643 C C . LEU A 1 82 ? -9.060 5.099 -2.706 1.00 94.38 82 LEU A C 1
ATOM 645 O O . LEU A 1 82 ? -8.011 4.793 -3.267 1.00 94.38 82 LEU A O 1
ATOM 649 N N . ASN A 1 83 ? -9.438 6.368 -2.538 1.00 96.19 83 ASN A N 1
ATOM 650 C CA . ASN A 1 83 ? -8.629 7.497 -2.992 1.00 96.19 83 ASN A CA 1
ATOM 651 C C . ASN A 1 83 ? -7.247 7.492 -2.321 1.00 96.19 83 ASN A C 1
ATOM 653 O O . ASN A 1 83 ? -6.225 7.644 -2.980 1.00 96.19 83 ASN A O 1
ATOM 657 N N . TRP A 1 84 ? -7.184 7.273 -1.007 1.00 96.88 84 TRP A N 1
ATOM 658 C CA . TRP A 1 84 ? -5.910 7.262 -0.282 1.00 96.88 84 TRP A CA 1
ATOM 659 C C . TRP A 1 84 ? -5.073 6.015 -0.554 1.00 96.88 84 TRP A C 1
ATOM 661 O O . TRP A 1 84 ? -3.847 6.089 -0.511 1.00 96.88 84 TRP A O 1
ATOM 671 N N . PHE A 1 85 ? -5.723 4.883 -0.819 1.00 95.81 85 PHE A N 1
ATOM 672 C CA . PHE A 1 85 ? -5.064 3.654 -1.238 1.00 95.81 85 PHE A CA 1
ATOM 673 C C . PHE A 1 85 ? -4.484 3.798 -2.652 1.00 95.81 85 PHE A C 1
ATOM 675 O O . PHE A 1 85 ? -3.397 3.300 -2.911 1.00 95.81 85 PHE A O 1
ATOM 682 N N . GLY A 1 86 ? -5.160 4.521 -3.551 1.00 94.94 86 GLY A N 1
ATOM 683 C CA . GLY A 1 86 ? -4.635 4.867 -4.876 1.00 94.94 86 GLY A CA 1
ATOM 684 C C . GLY A 1 86 ? -3.470 5.863 -4.833 1.00 94.94 86 GLY A C 1
ATOM 685 O O . GLY A 1 86 ? -2.532 5.747 -5.616 1.00 94.94 86 GLY A O 1
ATOM 686 N N . ASP A 1 87 ? -3.478 6.786 -3.870 1.00 97.00 87 ASP A N 1
ATOM 687 C CA . ASP A 1 87 ? -2.436 7.807 -3.675 1.00 97.00 87 ASP A CA 1
ATOM 688 C C . ASP A 1 87 ? -1.104 7.261 -3.124 1.00 97.00 87 ASP A C 1
ATOM 690 O O . ASP A 1 87 ? -0.175 8.035 -2.881 1.00 97.00 87 ASP A O 1
ATOM 694 N N . ILE A 1 88 ? -0.980 5.950 -2.883 1.00 96.81 88 ILE A N 1
ATOM 695 C CA . ILE A 1 88 ? 0.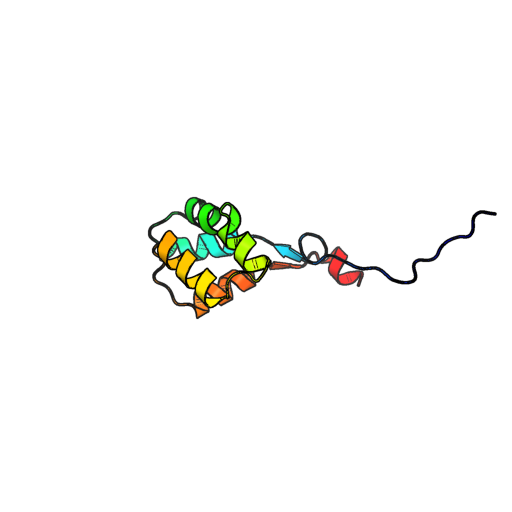262 5.380 -2.340 1.00 96.81 88 ILE A CA 1
ATOM 696 C C . ILE A 1 88 ? 1.419 5.437 -3.337 1.00 96.81 88 ILE A C 1
ATOM 698 O O . ILE A 1 88 ? 2.563 5.294 -2.913 1.00 96.81 88 ILE A O 1
ATOM 702 N N . PHE A 1 89 ? 1.138 5.599 -4.632 1.00 97.38 89 PHE A N 1
ATOM 703 C CA . PHE A 1 89 ? 2.133 5.506 -5.693 1.00 97.38 89 PHE A CA 1
ATOM 704 C C . PHE A 1 89 ? 2.806 6.846 -5.997 1.00 97.38 89 PHE A C 1
ATOM 706 O O . PHE A 1 89 ? 2.197 7.912 -5.957 1.00 97.38 89 PHE A O 1
ATOM 713 N N . THR A 1 90 ? 4.087 6.796 -6.346 1.00 97.75 90 THR A N 1
ATOM 714 C CA . THR A 1 90 ? 4.848 7.954 -6.834 1.00 97.75 90 THR A CA 1
ATOM 715 C C . THR A 1 90 ? 5.747 7.515 -7.978 1.00 97.75 90 THR A C 1
ATOM 717 O O . THR A 1 90 ? 6.387 6.473 -7.897 1.00 97.75 90 THR A O 1
ATOM 720 N N . GLU A 1 91 ? 5.811 8.293 -9.053 1.00 97.56 91 GLU A N 1
ATOM 721 C CA . GLU A 1 91 ? 6.649 7.960 -10.205 1.00 97.56 91 GLU A CA 1
ATOM 722 C C . GLU A 1 91 ? 8.139 7.918 -9.845 1.00 97.56 91 GLU A C 1
ATOM 724 O O . GLU A 1 91 ? 8.680 8.837 -9.224 1.00 97.56 91 GLU A O 1
ATOM 729 N N . ILE A 1 92 ? 8.835 6.880 -10.313 1.00 97.00 92 ILE A N 1
ATOM 730 C CA . ILE A 1 92 ? 10.295 6.878 -10.392 1.00 97.00 92 ILE A CA 1
ATOM 731 C C . ILE A 1 92 ? 10.640 7.514 -11.737 1.00 97.00 92 ILE A C 1
ATOM 733 O O . ILE A 1 92 ? 10.815 6.818 -12.734 1.00 97.00 92 ILE A O 1
ATOM 737 N N . ILE A 1 93 ? 10.698 8.851 -11.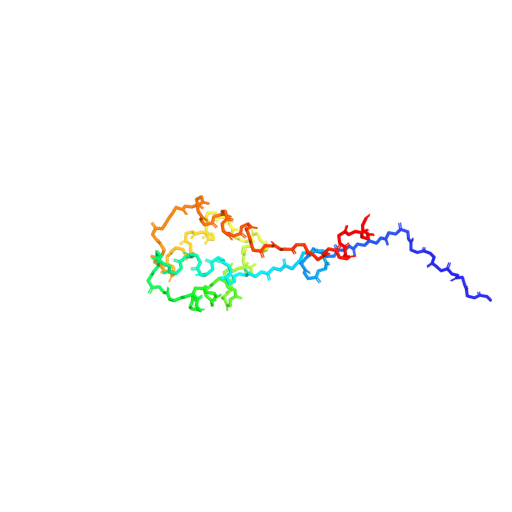767 1.00 96.69 93 ILE A N 1
ATOM 738 C CA . ILE A 1 93 ? 10.808 9.650 -13.005 1.00 96.69 93 ILE A CA 1
ATOM 739 C C . ILE A 1 93 ? 11.868 9.100 -13.978 1.00 96.69 93 ILE A C 1
ATOM 741 O O . ILE A 1 93 ? 11.516 8.842 -15.128 1.00 96.69 93 ILE A O 1
ATOM 745 N N . PRO A 1 94 ? 13.117 8.798 -13.553 1.00 95.50 94 PRO A N 1
ATOM 746 C CA . PRO A 1 94 ? 14.124 8.287 -14.482 1.00 95.50 94 PRO A CA 1
ATOM 747 C C . PRO A 1 94 ? 13.760 6.951 -15.139 1.00 95.50 94 PRO A C 1
ATOM 749 O O . PRO A 1 94 ? 14.311 6.632 -16.181 1.00 95.50 94 PRO A O 1
ATOM 752 N N . MET A 1 95 ? 12.883 6.150 -14.530 1.00 94.81 95 MET A N 1
ATOM 753 C CA . MET A 1 95 ? 12.429 4.863 -15.063 1.00 94.81 95 MET A CA 1
ATOM 754 C C . MET A 1 95 ? 11.195 5.018 -15.953 1.00 94.81 95 MET A C 1
ATOM 756 O O . MET A 1 95 ? 11.099 4.358 -16.984 1.00 94.81 95 MET A O 1
ATOM 760 N N . VAL A 1 96 ? 10.280 5.921 -15.591 1.00 91.94 96 VAL A N 1
ATOM 761 C CA . VAL A 1 96 ? 9.089 6.260 -16.387 1.00 91.94 96 VAL A CA 1
ATOM 762 C C . VAL A 1 96 ? 9.465 6.922 -17.714 1.00 91.94 96 VAL A C 1
ATOM 764 O O . VAL A 1 96 ? 8.756 6.741 -18.696 1.00 91.94 96 VAL A O 1
ATOM 767 N N . GLU A 1 97 ? 10.581 7.645 -17.777 1.00 93.56 97 GLU A N 1
ATOM 768 C CA . GLU A 1 97 ? 11.091 8.242 -19.020 1.00 93.56 97 GLU A CA 1
ATOM 769 C C . GLU A 1 97 ? 11.819 7.235 -19.940 1.00 93.56 97 GLU A C 1
ATOM 771 O O . GLU A 1 97 ? 12.165 7.584 -21.069 1.00 93.56 97 GLU A O 1
ATOM 776 N N . LEU A 1 98 ? 12.078 6.000 -19.480 1.00 83.50 98 LEU A N 1
ATOM 777 C CA . LEU A 1 98 ? 12.802 4.959 -20.233 1.00 83.50 98 LEU A CA 1
ATOM 778 C C . LEU A 1 98 ? 11.901 3.959 -20.983 1.00 83.50 98 LEU A C 1
ATOM 780 O O . LEU A 1 98 ? 12.430 3.161 -21.763 1.00 83.50 98 LEU A O 1
ATOM 784 N N . GLN A 1 99 ? 10.593 3.958 -20.713 1.00 62.88 99 GLN A N 1
ATOM 785 C CA . GLN A 1 99 ? 9.584 3.115 -21.384 1.00 62.88 99 GLN A CA 1
ATOM 786 C C . GLN A 1 99 ? 9.118 3.732 -22.706 1.00 62.88 99 GLN A C 1
ATOM 788 O O . GLN A 1 99 ? 8.850 2.937 -23.635 1.00 62.88 99 GLN A O 1
#

Secondary structure (DSSP, 8-state):
-------S-----SBTTTEEE-HHHHHHHHHTTSSS-HHHHHHHHHSSHHHHHHHTTSS-HHHHHHHHHHHHT--S-HHHHHHHHHTTEEE-HHHHTT-

Radius of gyration: 17.93 Å; Cα contacts (8 Å, |Δi|>4): 105; chains: 1; bounding box: 48×26×49 Å